Protein AF-A0A5C2FVA9-F1 (afdb_monomer)

Structure (mmCIF, N/CA/C/O backbone):
data_AF-A0A5C2FVA9-F1
#
_entry.id   AF-A0A5C2FVA9-F1
#
loop_
_atom_site.group_PDB
_atom_site.id
_atom_site.type_symbol
_atom_site.label_atom_id
_atom_site.label_alt_id
_atom_site.label_comp_id
_atom_site.label_asym_id
_atom_site.label_entity_id
_atom_site.label_seq_id
_atom_site.pdbx_PDB_ins_code
_atom_site.Cartn_x
_atom_site.Cartn_y
_atom_site.Cartn_z
_atom_site.occupancy
_atom_site.B_iso_or_equiv
_atom_site.auth_seq_id
_atom_site.auth_comp_id
_atom_site.auth_asym_id
_atom_site.auth_atom_id
_atom_site.pdbx_PDB_model_num
ATOM 1 N N . MET A 1 1 ? 23.849 2.447 -12.101 1.00 81.25 1 MET A N 1
ATOM 2 C CA . MET A 1 1 ? 22.391 2.431 -11.871 1.00 81.25 1 MET A CA 1
ATOM 3 C C . MET A 1 1 ? 21.893 1.063 -11.410 1.00 81.25 1 MET A C 1
ATOM 5 O O . MET A 1 1 ? 21.291 0.982 -10.355 1.00 81.25 1 MET A O 1
ATOM 9 N N . GLU A 1 2 ? 22.215 -0.029 -12.105 1.00 83.88 2 GLU A N 1
ATOM 10 C CA . GLU A 1 2 ? 21.748 -1.385 -11.746 1.00 83.88 2 GLU A CA 1
ATOM 11 C C . GLU A 1 2 ? 22.066 -1.814 -10.298 1.00 83.88 2 GLU A C 1
ATOM 13 O O . GLU A 1 2 ? 21.179 -2.255 -9.576 1.00 83.88 2 GLU A O 1
ATOM 18 N N . LYS A 1 3 ? 23.289 -1.565 -9.805 1.00 86.31 3 LYS A N 1
ATOM 19 C CA . LYS A 1 3 ? 23.648 -1.814 -8.393 1.00 86.31 3 LYS A CA 1
ATOM 20 C C . LYS A 1 3 ? 22.772 -1.035 -7.398 1.00 86.31 3 LYS A C 1
ATOM 22 O O . LYS A 1 3 ? 22.462 -1.541 -6.324 1.00 86.31 3 LYS A O 1
ATOM 27 N N . LEU A 1 4 ? 22.366 0.189 -7.744 1.00 88.44 4 LEU A N 1
ATOM 28 C CA . LEU A 1 4 ? 21.460 0.983 -6.909 1.00 88.44 4 LEU A CA 1
ATOM 29 C C . LEU A 1 4 ? 20.079 0.321 -6.855 1.00 88.44 4 LEU A C 1
ATOM 31 O O . LEU A 1 4 ? 19.543 0.142 -5.766 1.00 88.44 4 LEU A O 1
ATOM 35 N N . ILE A 1 5 ? 19.559 -0.113 -8.006 1.00 89.25 5 ILE A N 1
ATOM 36 C CA . ILE A 1 5 ? 18.270 -0.806 -8.107 1.00 89.25 5 ILE A CA 1
ATOM 37 C C . ILE A 1 5 ? 18.266 -2.105 -7.304 1.00 89.25 5 ILE A C 1
ATOM 39 O O . ILE A 1 5 ? 17.376 -2.310 -6.483 1.00 89.25 5 ILE A O 1
ATOM 43 N N . VAL A 1 6 ? 19.284 -2.948 -7.470 1.00 87.56 6 VAL A N 1
ATOM 44 C CA . VAL A 1 6 ? 19.305 -4.291 -6.873 1.00 87.56 6 VAL A CA 1
ATOM 45 C C . VAL A 1 6 ? 19.680 -4.264 -5.388 1.00 87.56 6 VAL A C 1
ATOM 47 O O . VAL A 1 6 ? 19.093 -4.996 -4.599 1.00 87.56 6 VAL A O 1
ATOM 50 N N . THR A 1 7 ? 20.629 -3.420 -4.970 1.00 87.56 7 THR A N 1
ATOM 51 C CA . THR A 1 7 ? 21.190 -3.483 -3.603 1.00 87.56 7 THR A CA 1
ATOM 52 C C . THR A 1 7 ? 21.247 -2.139 -2.874 1.00 87.56 7 THR A C 1
ATOM 54 O O . THR A 1 7 ? 21.838 -2.052 -1.801 1.00 87.56 7 THR A O 1
ATOM 57 N N . GLY A 1 8 ? 20.698 -1.060 -3.436 1.00 89.75 8 GLY A N 1
ATOM 58 C CA . GLY A 1 8 ? 20.743 0.269 -2.816 1.00 89.75 8 GLY A CA 1
ATOM 59 C C . GLY A 1 8 ? 20.005 0.327 -1.476 1.00 89.75 8 GLY A C 1
ATOM 60 O O . GLY A 1 8 ? 18.947 -0.275 -1.328 1.00 89.75 8 GLY A O 1
ATOM 61 N N . ALA A 1 9 ? 20.524 1.080 -0.507 1.00 89.00 9 ALA A N 1
ATOM 62 C CA . ALA A 1 9 ? 20.017 1.085 0.871 1.00 89.00 9 ALA A CA 1
ATOM 63 C C . ALA A 1 9 ? 18.644 1.768 1.067 1.00 89.00 9 ALA A C 1
ATOM 65 O O . ALA A 1 9 ? 18.033 1.607 2.120 1.00 89.00 9 ALA A O 1
ATOM 66 N N . SER A 1 10 ? 18.146 2.501 0.063 1.00 90.44 10 SER A N 1
ATOM 67 C CA . SER A 1 10 ? 16.929 3.322 0.165 1.00 90.44 10 SER A CA 1
ATOM 68 C C . SER A 1 10 ? 15.844 2.879 -0.826 1.00 90.44 10 SER A C 1
ATOM 70 O O . SER A 1 10 ? 15.556 3.608 -1.772 1.00 90.44 10 SER A O 1
ATOM 72 N N . PRO A 1 11 ? 15.220 1.699 -0.649 1.00 91.00 11 PRO A N 1
ATOM 73 C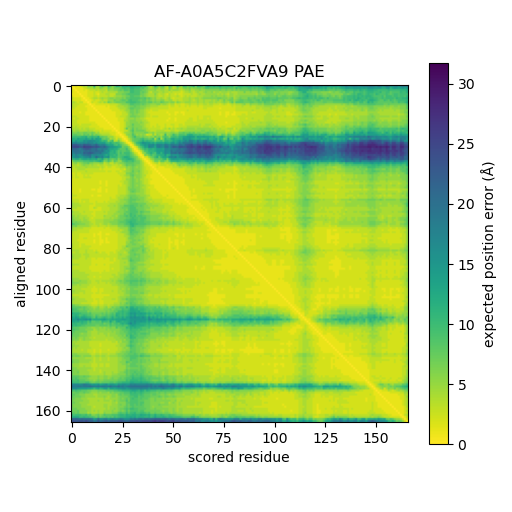 CA . PRO A 1 11 ? 14.261 1.158 -1.615 1.00 91.00 11 PRO A CA 1
ATOM 74 C C . PRO A 1 11 ? 13.018 2.037 -1.816 1.00 91.00 11 PRO A C 1
ATOM 76 O O . PRO A 1 11 ? 12.480 2.068 -2.911 1.00 91.00 11 PRO A O 1
ATOM 79 N N . PHE A 1 12 ? 12.578 2.797 -0.812 1.00 90.44 12 PHE A N 1
ATOM 80 C CA . PHE A 1 12 ? 11.423 3.695 -0.957 1.00 90.44 12 PHE A CA 1
ATOM 81 C C . PHE A 1 12 ? 11.722 4.878 -1.874 1.00 90.44 12 PHE A C 1
ATOM 83 O O . PHE A 1 12 ? 10.980 5.135 -2.809 1.00 90.44 12 PHE A O 1
ATOM 90 N N . TRP A 1 13 ? 12.874 5.518 -1.672 1.00 92.38 13 TRP A N 1
ATOM 91 C CA . TRP A 1 13 ? 13.336 6.575 -2.566 1.00 92.38 13 TRP A CA 1
ATOM 92 C C . TRP A 1 13 ? 13.582 6.045 -3.985 1.00 92.38 13 TRP A C 1
ATOM 94 O O . TRP A 1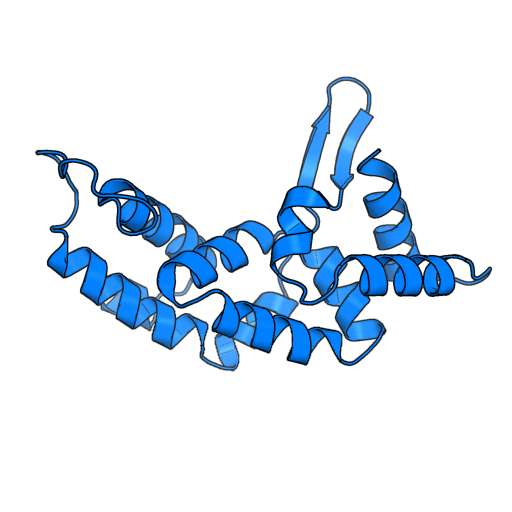 13 ? 13.249 6.710 -4.958 1.00 92.38 13 TRP A O 1
ATOM 104 N N . ILE A 1 14 ? 14.127 4.826 -4.111 1.00 93.81 14 ILE A N 1
ATOM 105 C CA . ILE A 1 14 ? 14.294 4.177 -5.419 1.00 93.81 14 ILE A CA 1
ATOM 106 C C . ILE A 1 14 ? 12.927 3.940 -6.076 1.00 93.81 14 ILE A C 1
ATOM 108 O O . ILE A 1 14 ? 12.823 4.102 -7.286 1.00 93.81 14 ILE A O 1
ATOM 112 N N . ALA A 1 15 ? 11.890 3.591 -5.309 1.00 94.00 15 ALA A N 1
ATOM 113 C CA . ALA A 1 15 ? 10.542 3.400 -5.835 1.00 94.00 15 ALA A CA 1
ATOM 114 C C . ALA A 1 15 ? 9.945 4.691 -6.391 1.00 94.00 15 ALA A C 1
ATOM 116 O O . ALA A 1 15 ? 9.444 4.669 -7.512 1.00 94.00 15 ALA A O 1
ATOM 117 N N . ASP A 1 16 ? 10.059 5.795 -5.654 1.00 91.06 16 ASP A N 1
ATOM 118 C CA . ASP A 1 16 ? 9.595 7.107 -6.112 1.00 91.06 16 ASP A CA 1
ATOM 119 C C . ASP A 1 16 ? 10.345 7.529 -7.384 1.00 91.06 16 ASP A C 1
ATOM 121 O O . ASP A 1 16 ? 9.729 7.797 -8.413 1.00 91.06 16 ASP A O 1
ATOM 125 N N . PHE A 1 17 ? 11.680 7.448 -7.363 1.00 91.12 17 PHE A N 1
ATOM 126 C CA . PHE A 1 17 ? 12.522 7.765 -8.518 1.00 91.12 17 PHE A CA 1
ATOM 127 C C . PHE A 1 17 ? 12.187 6.912 -9.753 1.00 91.12 17 PHE A C 1
ATOM 129 O O . PHE A 1 17 ? 12.090 7.419 -10.868 1.00 91.12 17 PHE A O 1
ATOM 136 N N . MET A 1 18 ? 12.008 5.601 -9.573 1.00 92.38 18 MET A N 1
ATOM 137 C CA . MET A 1 18 ? 11.661 4.700 -10.673 1.00 92.38 18 MET A CA 1
ATOM 138 C C . MET A 1 18 ? 10.265 4.979 -11.220 1.00 92.38 18 MET A C 1
ATOM 140 O O . MET A 1 18 ? 10.057 4.862 -12.426 1.00 92.38 18 MET A O 1
ATOM 144 N N . ARG A 1 19 ? 9.315 5.350 -10.360 1.00 89.50 19 ARG A N 1
ATOM 145 C CA . ARG A 1 19 ? 7.963 5.703 -10.787 1.00 89.50 19 ARG A CA 1
ATOM 146 C C . ARG A 1 19 ? 7.970 6.946 -11.673 1.00 89.50 19 ARG A C 1
ATOM 148 O O . ARG A 1 19 ? 7.332 6.914 -12.722 1.00 89.50 19 ARG A O 1
ATOM 155 N N . ASP A 1 20 ? 8.750 7.965 -11.315 1.00 88.06 20 ASP A N 1
ATOM 156 C CA . ASP A 1 20 ? 8.922 9.169 -12.136 1.00 88.06 20 ASP A CA 1
ATOM 157 C C . ASP A 1 20 ? 9.480 8.824 -13.529 1.00 88.06 20 ASP A C 1
ATOM 159 O O . ASP A 1 20 ? 8.917 9.245 -14.540 1.00 88.06 20 ASP A O 1
ATOM 163 N N . LEU A 1 21 ? 10.511 7.969 -13.603 1.00 87.06 21 LEU A N 1
ATOM 164 C CA . LEU A 1 21 ? 11.075 7.507 -14.882 1.00 87.06 21 LEU A CA 1
ATOM 165 C C . LEU A 1 21 ? 10.067 6.718 -15.730 1.00 87.06 21 LEU A C 1
ATOM 167 O O . LEU A 1 21 ? 10.006 6.855 -16.951 1.00 87.06 21 LEU A O 1
ATOM 171 N N . ILE A 1 22 ? 9.271 5.857 -15.101 1.00 85.75 22 ILE A N 1
ATOM 172 C CA . ILE A 1 22 ? 8.248 5.059 -15.790 1.00 85.75 22 ILE A CA 1
ATOM 173 C C . ILE A 1 22 ? 7.163 5.970 -16.365 1.00 85.75 22 ILE A C 1
ATOM 175 O O . ILE A 1 22 ? 6.695 5.745 -17.483 1.00 85.75 22 ILE A O 1
ATOM 179 N N . TRP A 1 23 ? 6.775 7.005 -15.624 1.00 82.81 23 TRP A N 1
ATOM 180 C CA . TRP A 1 23 ? 5.790 7.983 -16.070 1.00 82.81 23 TRP A CA 1
ATOM 181 C C . TRP A 1 23 ? 6.331 8.857 -17.206 1.00 82.81 23 TRP A C 1
ATOM 183 O O . TRP A 1 23 ? 5.615 9.071 -18.183 1.00 82.81 23 TRP A O 1
ATOM 193 N N . GLU A 1 24 ? 7.601 9.269 -17.142 1.00 81.00 24 GLU A N 1
ATOM 194 C CA . GLU A 1 24 ? 8.281 10.028 -18.204 1.00 81.00 24 GLU A CA 1
ATOM 195 C C . GLU A 1 24 ? 8.226 9.314 -19.566 1.00 81.00 24 GLU A C 1
ATOM 197 O O . GLU A 1 24 ? 8.027 9.944 -20.604 1.00 81.00 24 GLU A O 1
ATOM 202 N N . HIS A 1 25 ? 8.335 7.983 -19.569 1.00 75.31 25 HIS A N 1
ATOM 203 C CA . HIS A 1 25 ? 8.293 7.175 -20.791 1.00 75.31 25 HIS A CA 1
ATOM 204 C C . HIS A 1 25 ? 6.901 6.625 -21.148 1.00 75.31 25 HIS A C 1
ATOM 206 O O . HIS A 1 25 ? 6.794 5.779 -22.041 1.00 75.31 25 HIS A O 1
ATOM 212 N N . GLY A 1 26 ? 5.834 7.050 -20.459 1.00 70.06 26 GLY A N 1
ATOM 213 C CA . GLY A 1 26 ? 4.478 6.531 -20.682 1.00 70.06 26 GLY A CA 1
ATOM 214 C C . GLY A 1 26 ? 4.357 5.019 -20.448 1.00 70.06 26 GLY A C 1
ATOM 215 O O . GLY A 1 26 ? 3.520 4.350 -21.051 1.00 70.06 26 GLY A O 1
ATOM 216 N N . LEU A 1 27 ? 5.221 4.450 -19.602 1.00 72.25 27 LEU A N 1
ATOM 217 C CA . LEU A 1 27 ? 5.203 3.022 -19.279 1.00 72.25 27 LEU A CA 1
ATOM 218 C C . LEU A 1 27 ? 4.070 2.669 -18.300 1.00 72.25 27 LEU A C 1
ATOM 220 O O . LEU A 1 27 ? 3.695 1.503 -18.223 1.00 72.25 27 LEU A O 1
ATOM 224 N N . ALA A 1 28 ? 3.507 3.659 -17.593 1.00 61.78 28 ALA A N 1
ATOM 225 C CA . ALA A 1 28 ? 2.345 3.488 -16.714 1.00 61.78 28 ALA A CA 1
ATOM 226 C C . ALA A 1 28 ? 0.995 3.799 -17.399 1.00 61.78 28 ALA A C 1
ATOM 228 O O . ALA A 1 28 ? -0.022 3.233 -17.006 1.00 61.78 28 ALA A O 1
ATOM 229 N N . GLN A 1 29 ? 0.960 4.684 -18.406 1.00 55.59 29 GLN A N 1
ATOM 230 C CA . GLN A 1 29 ? -0.221 5.031 -19.217 1.00 55.59 29 GLN A CA 1
ATOM 231 C C . GLN A 1 29 ? 0.235 5.506 -20.608 1.00 55.59 29 GLN A C 1
ATOM 233 O O . GLN A 1 29 ? 1.270 6.156 -20.696 1.00 55.59 29 GLN A O 1
ATOM 238 N N . ASN A 1 30 ? -0.538 5.170 -21.653 1.00 51.66 30 ASN A N 1
ATOM 239 C CA . ASN A 1 30 ? -0.318 5.420 -23.092 1.00 51.66 30 ASN A CA 1
ATOM 240 C C . ASN A 1 30 ? 0.835 6.370 -23.490 1.00 51.66 30 ASN A C 1
ATOM 242 O O . ASN A 1 30 ? 0.876 7.531 -23.095 1.00 51.66 30 ASN A O 1
ATOM 246 N N . ALA A 1 31 ? 1.689 5.851 -24.380 1.00 52.72 31 ALA A N 1
ATOM 247 C CA . ALA A 1 31 ? 2.913 6.432 -24.932 1.00 52.72 31 ALA A CA 1
ATOM 248 C C . ALA A 1 31 ? 2.940 7.969 -25.030 1.00 52.72 31 ALA A C 1
ATOM 250 O O . ALA A 1 31 ? 2.345 8.571 -25.926 1.00 52.72 31 ALA A O 1
ATOM 251 N N . VAL A 1 32 ? 3.723 8.588 -24.148 1.00 58.69 32 VAL A N 1
ATOM 252 C CA . VAL A 1 32 ? 4.182 9.971 -24.299 1.00 58.69 32 VAL A CA 1
ATOM 253 C C . VAL A 1 32 ? 5.412 9.953 -25.221 1.00 58.69 32 VAL A C 1
ATOM 255 O O . VAL A 1 32 ? 6.237 9.041 -25.102 1.00 58.69 32 VAL A O 1
ATOM 258 N N . PRO A 1 33 ? 5.568 10.905 -26.163 1.00 56.91 33 PRO A N 1
ATOM 259 C CA . PRO A 1 33 ? 6.812 11.045 -26.911 1.00 56.91 33 PRO A CA 1
ATOM 260 C C . PRO A 1 33 ? 7.979 11.186 -25.932 1.00 56.91 33 PRO A C 1
ATOM 262 O O . PRO A 1 33 ? 7.956 12.075 -25.084 1.00 56.91 33 PRO A O 1
ATOM 265 N N . SER A 1 34 ? 8.975 10.301 -26.034 1.00 59.72 34 SER A N 1
ATOM 266 C CA . SER A 1 34 ? 10.135 10.338 -25.140 1.00 59.72 34 SER A CA 1
ATOM 267 C C . SER A 1 34 ? 10.796 11.719 -25.236 1.00 59.72 34 SER A C 1
ATOM 269 O O . SER A 1 34 ? 11.117 12.137 -26.356 1.00 59.72 34 SER A O 1
ATOM 271 N N . PRO A 1 35 ? 11.000 12.434 -24.115 1.00 64.50 35 PRO A N 1
ATOM 272 C CA . PRO A 1 35 ? 11.676 13.725 -24.133 1.00 64.50 35 PRO A CA 1
ATOM 273 C C . PRO A 1 35 ? 13.065 13.593 -24.765 1.00 64.50 35 PRO A C 1
ATOM 275 O O . PRO A 1 35 ? 13.750 12.591 -24.550 1.00 64.50 35 PRO A O 1
ATOM 278 N N . SER A 1 36 ? 13.508 14.604 -25.521 1.00 63.88 36 SER A N 1
ATOM 279 C CA . SER A 1 36 ? 14.877 14.639 -26.068 1.00 63.88 36 SER A CA 1
ATOM 280 C C . SER A 1 36 ? 15.950 14.603 -24.976 1.00 63.88 36 SER A C 1
ATOM 282 O O . SER A 1 36 ? 17.069 14.170 -25.239 1.00 63.88 36 SER A O 1
ATOM 284 N N . ASP A 1 37 ? 15.581 15.020 -23.761 1.00 71.00 37 ASP A N 1
ATOM 285 C CA . ASP A 1 37 ? 16.467 15.196 -22.609 1.00 71.00 37 ASP A CA 1
ATOM 286 C C . ASP A 1 37 ? 16.266 14.095 -21.550 1.00 71.00 37 ASP A C 1
ATOM 288 O O . ASP A 1 37 ? 16.651 14.266 -20.392 1.00 71.00 37 ASP A O 1
ATOM 292 N N . ALA A 1 38 ? 15.649 12.969 -21.930 1.00 77.31 38 ALA A N 1
ATOM 293 C CA . ALA A 1 38 ? 15.372 11.876 -21.006 1.00 77.31 38 ALA A CA 1
ATOM 294 C C . ALA A 1 38 ? 16.661 11.297 -20.404 1.00 77.31 38 ALA A C 1
ATOM 296 O O . ALA A 1 38 ? 17.633 11.015 -21.113 1.00 77.31 38 ALA A O 1
ATOM 297 N N . LEU A 1 39 ? 16.657 11.076 -19.085 1.00 80.75 39 LEU A N 1
ATOM 298 C CA . LEU A 1 39 ? 17.832 10.592 -18.349 1.00 80.75 39 LEU A CA 1
ATOM 299 C C . LEU A 1 39 ? 18.282 9.199 -18.820 1.00 80.75 39 LEU A C 1
ATOM 301 O O . LEU A 1 39 ? 19.476 8.886 -18.819 1.00 80.75 39 LEU A O 1
ATOM 305 N N . PHE A 1 40 ? 17.324 8.362 -19.223 1.00 84.62 40 PHE A N 1
ATOM 306 C CA . PHE A 1 40 ? 17.552 7.025 -19.753 1.00 84.62 40 PHE A CA 1
ATOM 307 C C . PHE A 1 40 ? 16.731 6.798 -21.022 1.00 84.62 40 PHE A C 1
ATOM 309 O O . PHE A 1 40 ? 15.721 7.452 -21.259 1.00 84.62 40 PHE A O 1
ATOM 316 N N . SER A 1 41 ? 17.157 5.847 -21.855 1.00 87.19 41 SER A N 1
ATOM 317 C CA . SER A 1 41 ? 16.293 5.357 -22.928 1.00 87.19 41 SER A CA 1
ATOM 318 C C . SER A 1 41 ? 15.176 4.485 -22.352 1.00 87.19 41 SER A C 1
ATOM 320 O O . SER A 1 41 ? 15.350 3.851 -21.308 1.00 87.19 41 SER A O 1
ATOM 322 N N . ARG A 1 42 ? 14.065 4.368 -23.088 1.00 86.19 42 ARG A N 1
ATOM 323 C CA . ARG A 1 42 ? 12.940 3.491 -22.729 1.00 86.19 42 ARG A CA 1
ATOM 324 C C . ARG A 1 42 ? 13.392 2.064 -22.384 1.00 86.19 42 ARG A C 1
ATOM 326 O O . ARG A 1 42 ? 13.044 1.570 -21.318 1.00 86.19 42 ARG A O 1
ATOM 333 N N . ASP A 1 43 ? 14.242 1.453 -23.209 1.00 88.44 43 ASP A N 1
ATOM 334 C CA . ASP A 1 43 ? 14.760 0.091 -22.988 1.00 88.44 43 ASP A CA 1
ATOM 335 C C . ASP A 1 43 ? 15.621 -0.034 -21.715 1.00 88.44 43 ASP A C 1
ATOM 337 O O . ASP A 1 43 ? 15.677 -1.086 -21.073 1.00 88.44 43 ASP A O 1
ATOM 341 N N . ILE A 1 44 ? 16.355 1.022 -21.339 1.00 89.94 44 ILE A N 1
ATOM 342 C CA . ILE A 1 44 ? 17.089 1.041 -20.066 1.00 89.94 44 ILE A CA 1
ATOM 343 C C . ILE A 1 44 ? 16.089 1.117 -18.912 1.00 89.94 44 ILE A C 1
ATOM 345 O O . ILE A 1 44 ? 16.215 0.340 -17.966 1.00 89.94 44 ILE A O 1
ATOM 349 N N . THR A 1 45 ? 15.089 1.992 -19.005 1.00 91.06 45 THR A N 1
ATOM 350 C CA . THR A 1 45 ? 14.055 2.150 -17.977 1.00 91.06 45 THR A CA 1
ATOM 351 C C . THR A 1 45 ? 13.258 0.863 -17.765 1.00 91.06 45 THR A C 1
ATOM 353 O O . THR A 1 45 ? 13.063 0.462 -16.621 1.00 91.06 45 THR A O 1
ATOM 356 N N . GLU A 1 46 ? 12.878 0.157 -18.832 1.00 91.25 46 GLU A N 1
ATOM 357 C CA . GLU A 1 46 ? 12.187 -1.139 -18.745 1.00 91.25 46 GLU A CA 1
ATOM 358 C C . GLU A 1 46 ? 13.034 -2.193 -18.017 1.00 91.25 46 GLU A C 1
ATOM 360 O O . GLU A 1 46 ? 12.551 -2.848 -17.095 1.00 91.25 46 GLU A O 1
ATOM 365 N N . ARG A 1 47 ? 14.332 -2.300 -18.332 1.00 93.06 47 ARG A N 1
ATOM 366 C CA . ARG A 1 47 ? 15.227 -3.231 -17.620 1.00 93.06 47 ARG A CA 1
ATOM 367 C C . ARG A 1 47 ? 15.385 -2.881 -16.142 1.00 93.06 47 ARG A C 1
ATOM 369 O O . ARG A 1 47 ? 15.432 -3.776 -15.300 1.00 93.06 47 ARG A O 1
ATOM 376 N N . LEU A 1 48 ? 15.493 -1.593 -15.810 1.00 93.44 48 LEU A N 1
ATOM 377 C CA . LEU A 1 48 ? 15.587 -1.148 -14.417 1.00 93.44 48 LEU A CA 1
ATOM 378 C C . LEU A 1 48 ? 14.274 -1.396 -13.661 1.00 93.44 48 LEU A C 1
ATOM 380 O O . LEU A 1 48 ? 14.329 -1.817 -12.506 1.00 93.44 48 LEU A O 1
ATOM 384 N N . ARG A 1 49 ? 13.119 -1.192 -14.312 1.00 94.06 49 ARG A N 1
ATOM 385 C CA . ARG A 1 49 ? 11.789 -1.526 -13.779 1.00 94.06 49 ARG A CA 1
ATOM 386 C C . ARG A 1 49 ? 11.725 -2.998 -13.404 1.00 94.06 49 ARG A C 1
ATOM 388 O O . ARG A 1 49 ? 11.426 -3.299 -12.253 1.00 94.06 49 ARG A O 1
ATOM 395 N N . ASP A 1 50 ? 12.054 -3.894 -14.332 1.00 93.56 50 ASP A N 1
ATOM 396 C CA . ASP A 1 50 ? 11.935 -5.340 -14.115 1.00 93.56 50 ASP A CA 1
ATOM 397 C C . ASP A 1 50 ? 12.821 -5.800 -12.948 1.00 93.56 50 ASP A C 1
ATOM 399 O O . ASP A 1 50 ? 12.363 -6.486 -12.034 1.00 93.56 50 ASP A O 1
ATOM 403 N N . ARG A 1 51 ? 14.070 -5.317 -12.896 1.00 94.50 51 ARG A N 1
ATOM 404 C CA . ARG A 1 51 ? 14.987 -5.588 -11.776 1.00 94.50 51 ARG A CA 1
ATOM 405 C C . ARG A 1 51 ? 14.476 -5.064 -10.442 1.00 94.50 51 ARG A C 1
ATOM 407 O O . ARG A 1 51 ? 14.698 -5.698 -9.409 1.00 94.50 51 ARG A O 1
ATOM 414 N N . PHE A 1 52 ? 13.833 -3.899 -10.430 1.00 95.25 52 PHE A N 1
ATOM 415 C CA . PHE A 1 52 ? 13.303 -3.363 -9.187 1.00 95.25 52 PHE A CA 1
ATOM 416 C C . PHE A 1 52 ? 12.024 -4.081 -8.753 1.00 95.25 52 PHE A C 1
ATOM 418 O O . PHE A 1 52 ? 11.883 -4.367 -7.570 1.00 95.25 52 PHE A O 1
ATOM 425 N N . ALA A 1 53 ? 11.154 -4.467 -9.687 1.00 94.69 53 ALA A N 1
ATOM 426 C CA . ALA A 1 53 ? 9.967 -5.276 -9.415 1.00 94.69 53 ALA A CA 1
ATOM 427 C C . ALA A 1 53 ? 10.323 -6.651 -8.815 1.00 94.69 53 ALA A C 1
ATOM 429 O O . ALA A 1 53 ? 9.691 -7.089 -7.848 1.00 94.69 53 ALA A O 1
ATOM 430 N N . GLU A 1 54 ? 11.381 -7.300 -9.322 1.00 94.06 54 GLU A N 1
ATOM 431 C CA . GLU A 1 54 ? 11.955 -8.516 -8.723 1.00 94.06 54 GLU A CA 1
ATOM 432 C C . GLU A 1 54 ? 12.337 -8.272 -7.257 1.00 94.06 54 GLU A C 1
ATOM 434 O O . GLU A 1 54 ? 11.976 -9.045 -6.369 1.00 94.06 54 GLU A O 1
ATOM 439 N N . ARG A 1 55 ? 13.018 -7.154 -6.985 1.00 94.31 55 ARG A N 1
ATOM 440 C CA . ARG A 1 55 ? 13.444 -6.777 -5.635 1.00 94.31 55 ARG A CA 1
ATOM 441 C C . ARG A 1 55 ? 12.268 -6.446 -4.710 1.00 94.31 55 ARG A C 1
ATOM 443 O O . ARG A 1 55 ? 12.274 -6.868 -3.559 1.00 94.31 55 ARG A O 1
ATOM 450 N N . MET A 1 56 ? 11.255 -5.726 -5.194 1.00 93.38 56 MET A N 1
ATOM 451 C CA . MET A 1 56 ? 10.019 -5.423 -4.451 1.00 93.38 56 MET A CA 1
ATOM 452 C C . MET A 1 56 ? 9.271 -6.688 -4.023 1.00 93.38 56 MET A C 1
ATOM 454 O O . MET A 1 56 ? 8.617 -6.709 -2.983 1.00 93.38 56 MET A O 1
ATOM 458 N N . SER A 1 57 ? 9.415 -7.763 -4.796 1.00 90.25 57 SER A N 1
ATOM 459 C CA . SER A 1 57 ? 8.783 -9.049 -4.516 1.00 90.25 57 SER A CA 1
ATOM 460 C C . SER A 1 57 ? 9.520 -9.879 -3.454 1.00 90.25 57 SER A C 1
ATOM 462 O O . SER A 1 57 ? 8.974 -10.884 -2.993 1.00 90.25 57 SER A O 1
ATOM 464 N N . GLN A 1 58 ? 10.725 -9.470 -3.037 1.00 93.19 58 GLN A N 1
ATOM 465 C CA . GLN A 1 58 ? 11.532 -10.194 -2.052 1.00 93.19 58 GLN A CA 1
ATOM 466 C C . GLN A 1 58 ? 10.936 -10.100 -0.635 1.00 93.19 58 GLN A C 1
ATOM 468 O O . GLN A 1 58 ? 10.509 -9.013 -0.220 1.00 93.19 58 GLN A O 1
ATOM 473 N N . PRO A 1 59 ? 10.932 -11.202 0.143 1.00 91.44 59 PRO A N 1
ATOM 474 C CA . PRO A 1 59 ? 10.396 -11.221 1.505 1.00 91.44 59 PRO A CA 1
ATOM 475 C C . PRO A 1 59 ? 10.998 -10.150 2.418 1.00 91.44 59 PRO A C 1
ATOM 477 O O . PRO A 1 59 ? 10.276 -9.519 3.188 1.00 91.44 59 PRO A O 1
ATOM 480 N N . GLU A 1 60 ? 12.301 -9.897 2.302 1.00 91.25 60 GLU A N 1
ATOM 481 C CA . GLU A 1 60 ? 13.022 -8.933 3.134 1.00 91.25 60 GLU A CA 1
ATOM 482 C C . GLU A 1 60 ? 12.479 -7.515 2.938 1.00 91.25 60 GLU A C 1
ATOM 484 O O . GLU A 1 60 ? 12.320 -6.762 3.900 1.00 91.25 60 GLU A O 1
ATOM 489 N N . LEU A 1 61 ? 12.166 -7.144 1.693 1.00 90.81 61 LEU A N 1
ATOM 490 C CA . LEU A 1 61 ? 11.647 -5.817 1.385 1.00 90.81 61 LEU A CA 1
ATOM 491 C C . LEU A 1 61 ? 10.171 -5.695 1.775 1.00 90.81 61 LEU A C 1
ATOM 493 O O . LEU A 1 61 ? 9.788 -4.692 2.376 1.00 90.81 61 LEU A O 1
ATOM 497 N N . LYS A 1 62 ? 9.374 -6.746 1.550 1.00 92.00 62 LYS A N 1
ATOM 498 C CA . LYS A 1 62 ? 7.985 -6.831 2.030 1.00 92.00 62 LYS A CA 1
ATOM 499 C C . LYS A 1 62 ? 7.888 -6.661 3.550 1.00 92.00 62 LYS A C 1
ATOM 501 O O . LYS A 1 62 ? 7.026 -5.929 4.029 1.00 92.00 62 LYS A O 1
ATOM 506 N N . GLN A 1 63 ? 8.796 -7.270 4.316 1.00 90.19 63 GLN A N 1
ATOM 507 C CA . GLN A 1 63 ? 8.860 -7.095 5.773 1.00 90.19 63 GLN A CA 1
ATOM 508 C C . GLN A 1 63 ? 9.215 -5.656 6.172 1.00 90.19 63 GLN A C 1
ATOM 510 O O . GLN A 1 63 ? 8.644 -5.124 7.123 1.00 90.19 63 GLN A O 1
ATOM 515 N N . GLN A 1 64 ? 10.105 -4.986 5.431 1.00 90.81 64 GLN A N 1
ATOM 516 C CA . GLN A 1 64 ? 10.445 -3.581 5.688 1.00 90.81 64 GLN A CA 1
ATOM 517 C C . GLN A 1 64 ? 9.268 -2.620 5.461 1.00 90.81 64 GLN A C 1
ATOM 519 O O . GLN A 1 64 ? 9.214 -1.583 6.128 1.00 90.81 64 GLN A O 1
ATOM 524 N N . LEU A 1 65 ? 8.316 -2.944 4.572 1.00 91.12 65 LEU A N 1
ATOM 525 C CA . LEU A 1 65 ? 7.093 -2.144 4.379 1.00 91.12 65 LEU A CA 1
ATOM 526 C C . LEU A 1 65 ? 6.290 -2.035 5.676 1.00 91.12 65 LEU A C 1
ATOM 528 O O . LEU A 1 65 ? 5.833 -0.954 6.040 1.00 91.12 65 LEU A O 1
ATOM 532 N N . LEU A 1 66 ? 6.206 -3.133 6.428 1.00 89.06 66 LEU A N 1
ATOM 533 C CA . LEU A 1 66 ? 5.498 -3.190 7.706 1.00 89.06 66 LEU A CA 1
ATOM 534 C C . LEU A 1 66 ? 6.253 -2.492 8.848 1.00 89.06 66 LEU A C 1
ATOM 536 O O . LEU A 1 66 ? 5.753 -2.431 9.967 1.00 89.06 6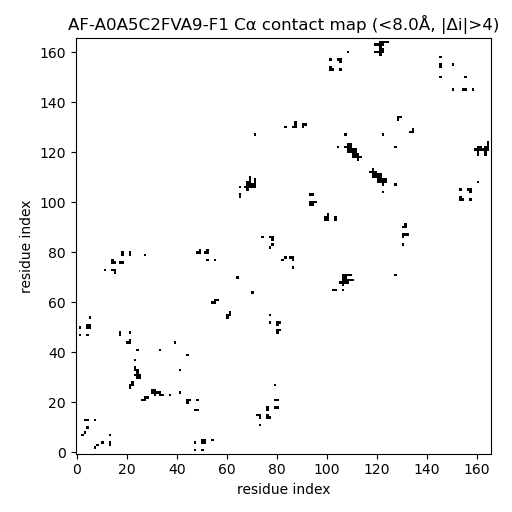6 LEU A O 1
ATOM 540 N N . LEU A 1 67 ? 7.419 -1.899 8.600 1.00 90.56 67 LEU A N 1
ATOM 541 C CA . LEU A 1 67 ? 8.158 -1.093 9.580 1.00 90.56 67 LEU A CA 1
ATOM 542 C C . LEU A 1 67 ? 8.110 0.409 9.263 1.00 90.56 67 LEU A C 1
ATOM 544 O O . LEU A 1 67 ? 8.746 1.213 9.947 1.00 90.56 67 LEU A O 1
ATOM 548 N N . ARG A 1 68 ? 7.401 0.803 8.202 1.00 89.19 68 ARG A N 1
ATOM 549 C CA . ARG A 1 68 ? 7.381 2.169 7.674 1.00 89.19 68 ARG A CA 1
ATOM 550 C C . ARG A 1 68 ? 5.982 2.751 7.714 1.00 89.19 68 ARG A C 1
ATOM 552 O O . ARG A 1 68 ? 5.000 2.039 7.575 1.00 89.19 68 ARG A O 1
ATOM 559 N N . GLN A 1 69 ? 5.926 4.067 7.868 1.00 88.62 69 GLN A N 1
ATOM 560 C CA . GLN A 1 69 ? 4.703 4.850 7.738 1.00 88.62 69 GLN A CA 1
ATOM 561 C C . GLN A 1 69 ? 4.613 5.443 6.331 1.00 88.62 69 GLN A C 1
ATOM 563 O O . GLN A 1 69 ? 5.639 5.612 5.670 1.00 88.62 69 GLN A O 1
ATOM 568 N N . SER A 1 70 ? 3.403 5.806 5.905 1.00 89.19 70 SER A N 1
ATOM 569 C CA . SER A 1 70 ? 3.143 6.456 4.615 1.00 89.19 70 SER A CA 1
ATOM 570 C C . SER A 1 70 ? 3.598 5.629 3.398 1.00 89.19 70 SER A C 1
ATOM 572 O O . SER A 1 70 ? 4.203 6.160 2.469 1.00 89.19 70 SER A O 1
ATOM 574 N N . ILE A 1 71 ? 3.310 4.324 3.377 1.00 94.88 71 ILE A N 1
ATOM 575 C CA . ILE A 1 71 ? 3.752 3.410 2.302 1.00 94.88 71 ILE A CA 1
ATOM 576 C C . ILE A 1 71 ? 2.848 3.426 1.059 1.00 94.88 71 ILE A C 1
ATOM 578 O O . ILE A 1 71 ? 3.109 2.705 0.101 1.00 94.88 71 ILE A O 1
ATOM 582 N N . LEU A 1 72 ? 1.794 4.245 1.042 1.00 94.19 72 LEU A N 1
ATOM 583 C CA . LEU A 1 72 ? 0.825 4.286 -0.056 1.00 94.19 72 LEU A CA 1
ATOM 584 C C . LEU A 1 72 ? 1.485 4.583 -1.413 1.00 94.19 72 LEU A C 1
ATOM 586 O O . LEU A 1 72 ? 1.251 3.865 -2.382 1.00 94.19 72 LEU A O 1
ATOM 590 N N . GLY A 1 73 ? 2.368 5.588 -1.472 1.00 92.69 73 GLY A N 1
ATOM 591 C CA . GLY A 1 73 ? 3.110 5.926 -2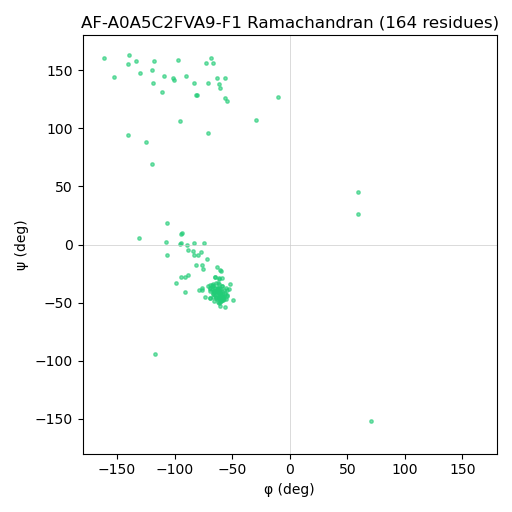.694 1.00 92.69 73 GLY A CA 1
ATOM 592 C C . GLY A 1 73 ? 3.962 4.765 -3.213 1.00 92.69 73 GLY A C 1
ATOM 593 O O . GLY A 1 73 ? 4.011 4.524 -4.420 1.00 92.69 73 GLY A O 1
ATOM 594 N N . TYR A 1 74 ? 4.534 3.982 -2.294 1.00 95.06 74 TYR A N 1
ATOM 595 C CA . TYR A 1 74 ? 5.298 2.785 -2.624 1.00 95.06 74 TYR A CA 1
ATOM 596 C C . TYR A 1 74 ? 4.422 1.686 -3.230 1.00 95.06 74 TYR A C 1
ATOM 598 O O . TYR A 1 74 ? 4.829 1.075 -4.213 1.00 95.06 74 TYR A O 1
ATOM 606 N N . LEU A 1 75 ? 3.222 1.435 -2.689 1.00 95.75 75 LEU A N 1
ATOM 607 C CA . LEU A 1 75 ? 2.314 0.422 -3.250 1.00 95.75 75 LEU A CA 1
ATOM 608 C C . LEU A 1 75 ? 1.907 0.760 -4.681 1.00 95.75 75 LEU A C 1
ATOM 610 O O . LEU A 1 75 ? 1.880 -0.114 -5.544 1.00 95.75 75 LEU A O 1
ATOM 614 N N . TYR A 1 76 ? 1.660 2.038 -4.952 1.00 94.19 76 TYR A N 1
ATOM 615 C CA . TYR A 1 76 ? 1.417 2.498 -6.309 1.00 94.19 76 TYR A CA 1
ATOM 616 C C . TYR A 1 76 ? 2.634 2.310 -7.223 1.00 94.19 76 TYR A C 1
ATOM 618 O O . TYR A 1 76 ? 2.483 1.818 -8.336 1.00 94.19 76 TYR A O 1
ATOM 626 N N . ALA A 1 77 ? 3.835 2.663 -6.758 1.00 94.38 77 ALA A N 1
ATOM 627 C CA . ALA A 1 77 ? 5.062 2.442 -7.518 1.00 94.38 77 ALA A CA 1
ATOM 628 C C . ALA A 1 77 ? 5.257 0.946 -7.826 1.00 94.38 77 ALA A C 1
ATOM 630 O O . ALA A 1 77 ? 5.576 0.573 -8.951 1.00 94.38 77 ALA A O 1
ATOM 631 N N . TRP A 1 78 ? 5.004 0.077 -6.848 1.00 95.81 78 TRP A N 1
ATOM 632 C CA . TRP A 1 78 ? 5.096 -1.368 -7.018 1.00 95.81 78 TRP A CA 1
ATOM 633 C C . TRP A 1 78 ? 4.055 -1.910 -7.999 1.00 95.81 78 TRP A C 1
ATOM 635 O O . TRP A 1 78 ? 4.393 -2.731 -8.855 1.00 95.81 78 TRP A O 1
ATOM 645 N N . ARG A 1 79 ? 2.819 -1.409 -7.947 1.00 94.56 79 ARG A N 1
ATOM 646 C CA . ARG A 1 79 ? 1.776 -1.735 -8.923 1.00 94.56 79 ARG A CA 1
ATOM 647 C C . ARG A 1 79 ? 2.189 -1.341 -10.339 1.00 94.56 79 ARG A C 1
ATOM 649 O O . ARG A 1 79 ? 2.082 -2.162 -11.243 1.00 94.56 79 ARG A O 1
ATOM 656 N N . ASP A 1 80 ? 2.682 -0.114 -10.512 1.00 91.88 80 ASP A N 1
ATOM 657 C CA . ASP A 1 80 ? 3.098 0.428 -11.811 1.00 91.88 80 ASP A CA 1
ATOM 658 C C . ASP A 1 80 ? 4.314 -0.341 -12.385 1.00 91.88 80 ASP A C 1
ATOM 660 O O . ASP A 1 80 ? 4.486 -0.422 -13.600 1.00 91.88 80 ASP A O 1
ATOM 664 N N . MET A 1 81 ? 5.159 -0.926 -11.525 1.00 92.75 81 MET A N 1
ATOM 665 C CA . MET A 1 81 ? 6.357 -1.682 -11.924 1.00 92.75 81 MET A CA 1
ATOM 666 C C . MET A 1 81 ? 6.136 -3.179 -12.122 1.00 92.75 81 MET A C 1
ATOM 668 O O . MET A 1 81 ? 6.887 -3.802 -12.869 1.00 92.75 81 MET A O 1
ATOM 672 N N . SER A 1 82 ? 5.164 -3.760 -11.423 1.00 93.25 82 SER A N 1
ATOM 673 C CA . SER A 1 82 ? 4.882 -5.194 -11.458 1.00 93.25 82 SER A CA 1
ATOM 674 C C . SER A 1 82 ? 3.488 -5.454 -12.025 1.00 93.25 82 SER A C 1
ATOM 676 O O . SER A 1 82 ? 3.318 -5.552 -13.236 1.00 93.25 82 SER A O 1
ATOM 678 N N . SER A 1 83 ? 2.483 -5.578 -11.165 1.00 93.00 83 SER A N 1
ATOM 679 C CA . SER A 1 83 ? 1.081 -5.712 -11.532 1.00 93.00 83 SER A CA 1
ATOM 680 C C . SER A 1 83 ? 0.188 -5.367 -10.342 1.00 93.00 83 SER A C 1
ATOM 682 O O . SER A 1 83 ? 0.616 -5.442 -9.189 1.00 93.00 83 SER A O 1
ATOM 684 N N . ASP A 1 84 ? -1.075 -5.053 -10.627 1.00 94.44 84 ASP A N 1
ATOM 685 C CA . ASP A 1 84 ? -2.126 -4.902 -9.612 1.00 94.44 84 ASP A CA 1
ATOM 686 C C . ASP A 1 84 ? -2.251 -6.149 -8.730 1.00 94.44 84 ASP A C 1
ATOM 688 O O . ASP A 1 84 ? -2.273 -6.056 -7.503 1.00 94.44 84 ASP A O 1
ATOM 692 N N . GLU A 1 85 ? -2.214 -7.327 -9.353 1.00 95.19 85 GLU A N 1
ATOM 693 C CA . GLU A 1 85 ? -2.413 -8.586 -8.645 1.00 95.19 85 GLU A CA 1
ATOM 694 C C . GLU A 1 85 ? -1.259 -8.936 -7.699 1.00 95.19 85 GLU A C 1
ATOM 696 O O . GLU A 1 85 ? -1.488 -9.458 -6.611 1.00 95.19 85 GLU A O 1
ATOM 701 N N . ALA A 1 86 ? -0.016 -8.591 -8.052 1.00 94.69 86 ALA A N 1
ATOM 702 C CA . ALA A 1 86 ? 1.126 -8.801 -7.162 1.00 94.69 86 ALA A CA 1
ATOM 703 C C . ALA A 1 86 ? 0.989 -8.007 -5.850 1.00 94.69 86 ALA A C 1
ATOM 705 O O . ALA A 1 86 ? 1.307 -8.524 -4.774 1.00 94.69 86 ALA A O 1
ATOM 706 N N . VAL A 1 87 ? 0.493 -6.768 -5.933 1.00 96.44 87 VAL A N 1
ATOM 707 C CA . VAL A 1 87 ? 0.281 -5.915 -4.757 1.00 96.44 87 VAL A CA 1
ATOM 708 C C . VAL A 1 87 ? -0.928 -6.394 -3.956 1.00 96.44 87 VAL A C 1
ATOM 710 O O . VAL A 1 87 ? -0.816 -6.548 -2.741 1.00 96.44 87 VAL A O 1
ATOM 713 N N . LYS A 1 88 ? -2.053 -6.707 -4.614 1.00 97.06 88 LYS A N 1
ATOM 714 C CA . LYS A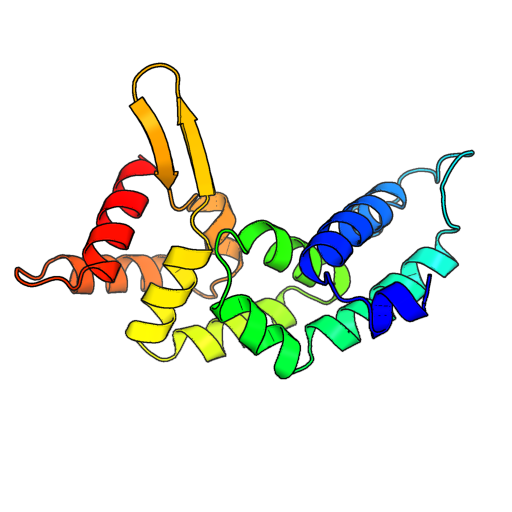 1 88 ? -3.255 -7.243 -3.950 1.00 97.06 88 LYS A CA 1
ATOM 715 C C . LYS A 1 88 ? -2.999 -8.563 -3.238 1.00 97.06 88 LYS A C 1
ATOM 717 O O . LYS A 1 88 ? -3.447 -8.740 -2.110 1.00 97.06 88 LYS A O 1
ATOM 722 N N . GLN A 1 89 ? -2.220 -9.461 -3.839 1.00 96.56 89 GLN A N 1
ATOM 723 C CA . GLN A 1 89 ? -1.805 -10.709 -3.200 1.00 96.56 89 GLN A CA 1
ATOM 724 C C . GLN A 1 89 ? -1.045 -10.446 -1.891 1.00 96.56 89 GLN A C 1
ATOM 726 O O . GLN A 1 89 ? -1.343 -11.062 -0.870 1.00 96.56 89 GLN A O 1
ATOM 731 N N . TRP A 1 90 ? -0.107 -9.495 -1.884 1.00 96.94 90 TRP A N 1
ATOM 732 C CA . TRP A 1 90 ? 0.598 -9.114 -0.658 1.00 96.94 90 TRP A CA 1
ATOM 733 C C . TRP A 1 90 ? -0.327 -8.456 0.374 1.00 96.94 90 TRP A C 1
ATOM 735 O O . TRP A 1 90 ? -0.233 -8.765 1.561 1.00 96.94 90 TRP A O 1
ATOM 745 N N . VAL A 1 91 ? -1.255 -7.597 -0.058 1.00 97.38 91 VAL A N 1
ATOM 746 C CA . VAL A 1 91 ? -2.265 -7.010 0.837 1.00 97.38 91 VAL A CA 1
ATOM 747 C C . VAL A 1 91 ? -3.121 -8.105 1.472 1.00 97.38 91 VAL A C 1
ATOM 749 O O . VAL A 1 91 ? -3.305 -8.083 2.686 1.00 97.38 91 VAL A O 1
ATOM 752 N N . ARG A 1 92 ? -3.577 -9.108 0.711 1.00 97.38 92 ARG A N 1
ATOM 753 C CA . ARG A 1 92 ? -4.312 -10.269 1.244 1.00 97.38 92 ARG A CA 1
ATOM 754 C C . ARG A 1 92 ? -3.511 -11.027 2.300 1.00 97.38 92 ARG A C 1
ATOM 756 O O . ARG A 1 92 ? -4.047 -11.354 3.354 1.00 97.38 92 ARG A O 1
ATOM 763 N N . GLU A 1 93 ? -2.230 -11.279 2.039 1.00 96.12 93 GLU A N 1
ATOM 764 C CA . GLU A 1 93 ? -1.336 -11.963 2.982 1.00 96.12 93 GLU A CA 1
ATOM 765 C C . GLU A 1 93 ? -1.184 -11.186 4.296 1.00 96.12 93 GLU A C 1
ATOM 767 O O . GLU A 1 93 ? -1.294 -11.764 5.376 1.00 96.12 93 GLU A O 1
ATOM 772 N N . VAL A 1 94 ? -0.968 -9.870 4.217 1.00 95.94 94 VAL A N 1
ATOM 773 C CA . VAL A 1 94 ? -0.787 -9.009 5.396 1.00 95.94 94 VAL A CA 1
ATOM 774 C C . VAL A 1 94 ? -2.089 -8.822 6.173 1.00 95.94 94 VAL A C 1
ATOM 776 O O . VAL A 1 94 ? -2.067 -8.748 7.396 1.00 95.94 94 VAL A O 1
ATOM 779 N N . THR A 1 95 ? -3.225 -8.755 5.484 1.00 97.00 95 THR A N 1
ATOM 780 C CA . THR A 1 95 ? -4.537 -8.442 6.079 1.00 97.00 95 THR A CA 1
ATOM 781 C C . THR A 1 95 ? -5.342 -9.682 6.471 1.00 97.00 95 THR A C 1
ATOM 783 O O . THR A 1 95 ? -6.508 -9.572 6.850 1.00 97.00 95 THR A O 1
ATOM 786 N N . ALA A 1 96 ? -4.717 -10.864 6.438 1.00 96.38 96 ALA A N 1
ATOM 787 C CA . ALA A 1 96 ? -5.336 -12.128 6.831 1.00 96.38 96 ALA A CA 1
ATOM 788 C C . ALA A 1 96 ? -5.799 -12.149 8.302 1.00 96.38 96 ALA A C 1
ATOM 790 O O . ALA A 1 96 ? -6.680 -12.931 8.662 1.00 96.38 96 ALA A O 1
ATOM 791 N N . THR A 1 97 ? -5.229 -11.288 9.152 1.00 95.81 97 THR A N 1
ATOM 792 C CA . THR A 1 97 ? -5.632 -11.097 10.551 1.00 95.81 97 THR A CA 1
ATOM 793 C C . THR A 1 97 ? -6.119 -9.671 10.797 1.00 95.81 97 THR A C 1
ATOM 795 O O . THR A 1 97 ? -5.758 -8.737 10.080 1.00 95.81 97 THR A O 1
ATOM 798 N N . ASP A 1 98 ? -6.920 -9.488 11.847 1.00 94.38 98 ASP A N 1
ATOM 799 C CA . ASP A 1 98 ? -7.425 -8.171 12.260 1.00 94.38 98 ASP A CA 1
ATOM 800 C C . ASP A 1 98 ? -6.283 -7.215 12.618 1.00 94.38 98 ASP A C 1
ATOM 802 O O . ASP A 1 98 ? -6.274 -6.065 12.186 1.00 94.38 98 ASP A O 1
ATOM 806 N N . GLU A 1 99 ? -5.282 -7.717 13.341 1.00 93.75 99 GLU A N 1
ATOM 807 C CA . GLU A 1 99 ? -4.070 -6.967 13.668 1.00 93.75 99 GLU A CA 1
ATOM 808 C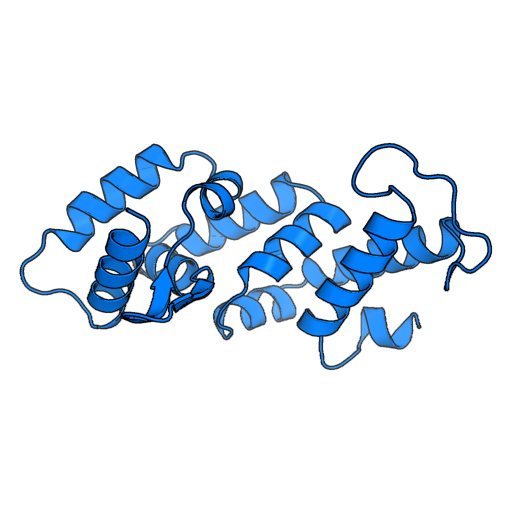 C . GLU A 1 99 ? -3.313 -6.550 12.402 1.00 93.75 99 GLU A C 1
ATOM 810 O O . GLU A 1 99 ? -2.925 -5.391 12.268 1.00 93.75 99 GLU A O 1
ATOM 815 N N . GLY A 1 100 ? -3.143 -7.469 11.449 1.00 95.62 100 GLY A N 1
ATOM 816 C CA . GLY A 1 100 ? -2.470 -7.193 10.184 1.00 95.62 100 GLY A CA 1
ATOM 817 C C . GLY A 1 100 ? -3.207 -6.151 9.341 1.00 95.62 100 GLY A C 1
ATOM 818 O O . GLY A 1 100 ? -2.582 -5.247 8.783 1.00 95.62 100 GLY A O 1
ATOM 819 N N . LEU A 1 101 ? -4.543 -6.209 9.326 1.00 96.81 101 LEU A N 1
ATOM 820 C CA . LEU A 1 101 ? -5.390 -5.203 8.691 1.00 96.81 101 LEU A CA 1
ATOM 821 C C . LEU A 1 101 ? -5.202 -3.816 9.314 1.00 96.81 101 LEU A C 1
ATOM 823 O O . LEU A 1 101 ? -4.909 -2.861 8.594 1.00 96.81 101 LEU A O 1
ATOM 827 N N . VAL A 1 102 ? -5.326 -3.701 10.639 1.00 95.62 102 VAL A N 1
ATOM 828 C CA . VAL A 1 102 ? -5.140 -2.428 11.357 1.00 95.62 102 VAL A CA 1
ATOM 829 C C . VAL A 1 102 ? -3.734 -1.877 11.117 1.00 95.62 102 VAL A C 1
ATOM 831 O O . VAL A 1 102 ? -3.564 -0.710 10.758 1.00 95.62 102 VAL A O 1
ATOM 834 N N . ASN A 1 103 ? -2.722 -2.733 11.252 1.00 95.06 103 ASN A N 1
ATOM 835 C CA . ASN A 1 103 ? -1.320 -2.382 11.079 1.00 95.06 103 ASN A CA 1
ATOM 836 C C . A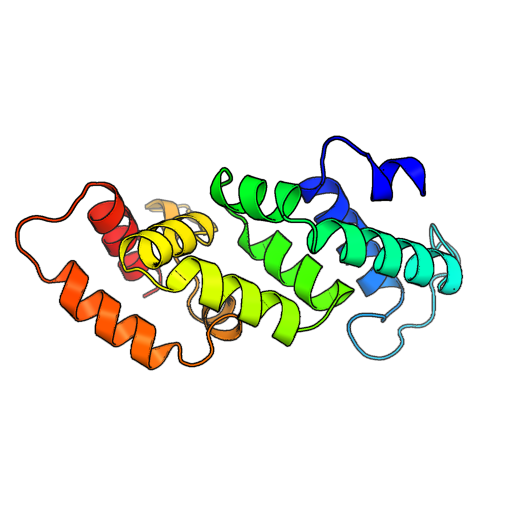SN A 1 103 ? -1.028 -1.844 9.670 1.00 95.06 103 ASN A C 1
ATOM 838 O O . ASN A 1 103 ? -0.343 -0.822 9.542 1.00 95.06 103 ASN A O 1
ATOM 842 N N . LEU A 1 104 ? -1.573 -2.486 8.629 1.00 96.81 104 LEU A N 1
ATOM 843 C CA . LEU A 1 104 ? -1.430 -2.025 7.252 1.00 96.81 104 LEU A CA 1
ATOM 844 C C . LEU A 1 104 ? -2.128 -0.680 7.040 1.00 96.81 104 LEU A C 1
ATOM 846 O O . LEU A 1 104 ? -1.516 0.240 6.502 1.00 96.81 104 LEU A O 1
ATOM 850 N N . LEU A 1 105 ? -3.378 -0.537 7.484 1.00 96.31 105 LEU A N 1
ATOM 851 C CA . LEU A 1 105 ? -4.152 0.690 7.283 1.00 96.31 105 LEU A CA 1
ATOM 852 C C . LEU A 1 105 ? -3.498 1.911 7.936 1.00 96.31 105 LEU A C 1
ATOM 854 O O . LEU A 1 105 ? -3.467 2.975 7.320 1.00 96.31 105 LEU A O 1
ATOM 858 N N . ILE A 1 106 ? -2.898 1.755 9.121 1.00 94.62 106 ILE A N 1
ATOM 859 C CA . ILE A 1 106 ? -2.099 2.813 9.765 1.00 94.62 106 ILE A CA 1
ATOM 860 C C . ILE A 1 106 ? -0.966 3.288 8.851 1.00 94.62 106 ILE A C 1
ATOM 862 O O . ILE A 1 106 ? -0.745 4.483 8.676 1.00 94.62 106 ILE A O 1
ATOM 866 N N . ARG A 1 107 ? -0.287 2.356 8.183 1.00 94.56 107 ARG A N 1
ATOM 867 C CA . ARG A 1 107 ? 0.858 2.659 7.312 1.00 94.56 107 ARG A CA 1
ATOM 868 C C . ARG A 1 107 ? 0.442 3.264 5.984 1.00 94.56 107 ARG A C 1
ATOM 870 O O . ARG A 1 107 ? 1.254 3.927 5.340 1.00 94.56 107 ARG A O 1
ATOM 877 N N . LEU A 1 108 ? -0.806 3.057 5.579 1.00 95.81 108 LEU A N 1
ATOM 878 C CA . LEU A 1 108 ? -1.403 3.686 4.406 1.00 95.81 108 LEU A CA 1
ATOM 879 C C . LEU A 1 108 ? -1.958 5.083 4.697 1.00 95.81 108 LEU A C 1
ATOM 881 O O . LEU A 1 108 ? -2.337 5.785 3.758 1.00 95.81 108 LEU A O 1
ATOM 885 N N . GLN A 1 109 ? -1.956 5.526 5.958 1.00 94.00 109 GLN A N 1
ATOM 886 C CA . GLN A 1 109 ? -2.366 6.880 6.293 1.00 94.00 109 GLN A CA 1
ATOM 887 C C . GLN A 1 109 ? -1.471 7.919 5.617 1.00 94.00 109 GLN A C 1
ATOM 889 O O . GLN A 1 109 ? -0.238 7.845 5.607 1.00 94.00 109 GLN A O 1
ATOM 894 N N . THR A 1 110 ? -2.114 8.965 5.120 1.00 89.44 110 THR A N 1
ATOM 895 C CA . THR A 1 110 ? -1.462 10.135 4.539 1.00 89.44 110 THR A CA 1
ATOM 896 C C . THR A 1 110 ? -1.449 11.273 5.551 1.00 89.44 110 THR A C 1
ATOM 898 O O . THR A 1 110 ? -2.399 11.449 6.315 1.00 89.44 110 THR A O 1
ATOM 901 N N . SER A 1 111 ? -0.355 12.035 5.586 1.00 89.31 111 SER A N 1
ATOM 902 C CA . SER A 1 111 ? -0.313 13.295 6.332 1.00 89.31 111 SER A CA 1
ATOM 903 C C . SER A 1 111 ? -0.941 14.395 5.494 1.00 89.31 111 SER A C 1
ATOM 905 O O . SER A 1 111 ? -0.525 14.620 4.359 1.00 89.31 111 SER A O 1
ATOM 907 N N . VAL A 1 112 ? -1.889 15.115 6.078 1.00 88.56 112 VAL A N 1
ATOM 908 C CA . VAL A 1 112 ? -2.503 16.299 5.485 1.00 88.56 112 VAL A CA 1
ATOM 909 C C . VAL A 1 112 ? -2.232 17.487 6.387 1.00 88.56 112 VAL A C 1
ATOM 911 O O . VAL A 1 112 ? -2.294 17.385 7.611 1.00 88.56 112 VAL A O 1
ATOM 914 N N . PHE A 1 113 ? -1.920 18.625 5.777 1.00 88.94 113 PHE A N 1
ATOM 915 C CA . PHE A 1 113 ? -1.785 19.887 6.482 1.00 88.94 113 PHE A CA 1
ATOM 916 C C . PHE A 1 113 ? -2.921 20.814 6.077 1.00 88.94 113 PHE A C 1
ATOM 918 O O . PHE A 1 113 ? -3.186 21.007 4.892 1.00 88.94 113 PHE A O 1
ATOM 925 N N . SER A 1 114 ? -3.578 21.408 7.065 1.00 85.81 114 SER A N 1
ATOM 926 C CA . SER A 1 114 ? -4.584 22.436 6.834 1.00 85.81 114 SER A CA 1
ATOM 927 C C . SER A 1 114 ? -4.317 23.652 7.711 1.00 85.81 114 SER A C 1
ATOM 929 O O . SER A 1 114 ? -3.849 23.529 8.842 1.00 85.81 114 SER A O 1
ATOM 931 N N . SER A 1 115 ? -4.650 24.837 7.203 1.00 85.38 115 SER A N 1
ATOM 932 C CA . SER A 1 115 ? -4.446 26.106 7.913 1.00 85.38 115 SER A CA 1
ATOM 933 C C . SER A 1 115 ? -5.215 26.206 9.236 1.00 85.38 115 SER A C 1
ATOM 935 O O . SER A 1 115 ? -4.773 26.898 10.145 1.00 85.38 115 SER A O 1
ATOM 937 N N . HIS A 1 116 ? -6.354 25.521 9.345 1.00 85.81 116 HIS A N 1
ATOM 938 C CA . HIS A 1 116 ? -7.286 25.613 10.469 1.00 85.81 116 HIS A CA 1
ATOM 939 C C . HIS A 1 116 ? -7.122 24.469 11.480 1.00 85.81 116 HIS A C 1
ATOM 941 O O . HIS A 1 116 ? -7.315 24.685 12.672 1.00 85.81 116 HIS A O 1
ATOM 947 N N . ARG A 1 117 ? -6.752 23.264 11.026 1.00 83.69 117 ARG A N 1
ATOM 948 C CA . ARG A 1 117 ? -6.624 22.063 11.873 1.00 83.69 117 ARG A CA 1
ATOM 949 C C . ARG A 1 117 ? -5.172 21.651 12.134 1.00 83.69 117 ARG A C 1
ATOM 951 O O . ARG A 1 117 ? -4.925 20.763 12.941 1.00 83.69 117 ARG A O 1
ATOM 958 N N . GLY A 1 118 ? -4.211 22.276 11.453 1.00 89.19 118 GLY A N 1
ATOM 959 C CA . GLY A 1 118 ? -2.811 21.863 11.479 1.00 89.19 118 GLY A CA 1
ATOM 960 C C . GLY A 1 118 ? -2.587 20.547 10.731 1.00 89.19 118 GLY A C 1
ATOM 961 O O . GLY A 1 118 ? -3.304 20.233 9.775 1.00 89.19 118 GLY A O 1
ATOM 962 N N . ALA A 1 119 ? -1.565 19.798 11.152 1.00 89.25 119 ALA A N 1
ATOM 963 C CA . ALA A 1 119 ? -1.240 18.488 10.599 1.00 89.25 119 ALA A CA 1
ATOM 964 C C . ALA A 1 119 ? -2.144 17.403 11.201 1.00 89.25 119 ALA A C 1
ATOM 966 O O . ALA A 1 119 ? -2.233 17.275 12.420 1.00 89.25 119 ALA A O 1
ATOM 967 N N . TYR A 1 120 ? -2.767 16.595 10.350 1.00 89.75 120 TYR A N 1
ATOM 968 C CA . TYR A 1 120 ? -3.540 15.425 10.755 1.00 89.75 120 TYR A CA 1
ATOM 969 C C . TYR A 1 120 ? -3.291 14.257 9.801 1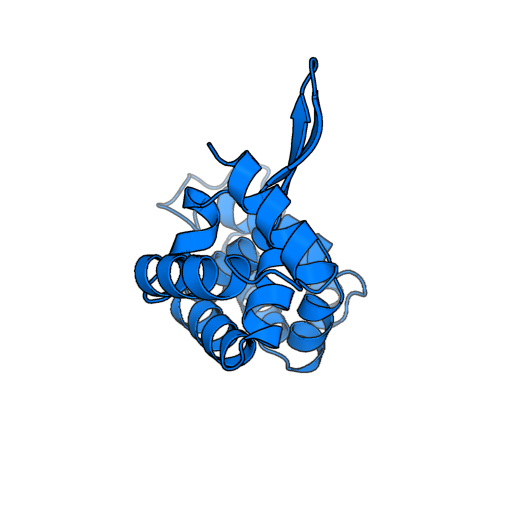.00 89.75 120 TYR A C 1
ATOM 971 O O . TYR A 1 120 ? -2.765 14.426 8.698 1.00 89.75 120 TYR A O 1
ATOM 979 N N . ARG A 1 121 ? -3.644 13.050 10.245 1.00 91.19 121 ARG A N 1
ATOM 980 C CA . ARG A 1 121 ? -3.581 11.840 9.427 1.00 91.19 121 ARG A CA 1
ATOM 981 C C . ARG A 1 121 ? -4.963 11.477 8.913 1.00 91.19 121 ARG A C 1
ATOM 983 O O . ARG A 1 121 ? -5.943 11.622 9.643 1.00 91.19 121 ARG A O 1
ATOM 990 N N . ARG A 1 122 ? -5.032 10.977 7.683 1.00 93.19 122 ARG A N 1
ATOM 991 C CA . ARG A 1 122 ? -6.259 10.406 7.122 1.00 93.19 122 ARG A CA 1
ATOM 992 C C . ARG A 1 122 ? -5.977 9.166 6.293 1.00 93.19 122 ARG A C 1
ATOM 994 O O . ARG A 1 122 ? -4.891 9.028 5.723 1.00 93.19 122 ARG A O 1
ATOM 1001 N N . ILE A 1 123 ? -6.985 8.317 6.168 1.00 93.50 123 ILE A N 1
ATOM 1002 C CA . ILE A 1 123 ? -7.029 7.270 5.148 1.00 93.50 123 ILE A CA 1
ATOM 1003 C C . ILE A 1 123 ? -7.813 7.829 3.971 1.00 93.50 123 ILE A C 1
ATOM 1005 O O . ILE A 1 123 ? -9.022 7.941 4.073 1.00 93.50 123 ILE A O 1
ATOM 1009 N N . ALA A 1 124 ? -7.126 8.174 2.881 1.00 92.06 124 ALA A N 1
ATOM 1010 C CA . ALA A 1 124 ? -7.784 8.586 1.643 1.00 92.06 124 ALA A CA 1
ATOM 1011 C C . ALA A 1 124 ? -8.441 7.356 0.994 1.00 92.06 124 ALA A C 1
ATOM 1013 O O . ALA A 1 124 ? -7.749 6.562 0.345 1.00 92.06 124 ALA A O 1
ATOM 1014 N N . ARG A 1 125 ? -9.744 7.141 1.236 1.00 92.81 125 ARG A N 1
ATOM 1015 C CA . ARG A 1 125 ? -10.463 5.908 0.850 1.00 92.81 125 ARG A CA 1
ATOM 1016 C C . ARG A 1 125 ? -10.375 5.639 -0.654 1.00 92.81 125 ARG A C 1
ATOM 1018 O O . ARG A 1 125 ? -10.156 4.501 -1.068 1.00 92.81 125 ARG A O 1
ATOM 1025 N N . ASP A 1 126 ? -10.461 6.682 -1.472 1.00 92.31 126 ASP A N 1
ATOM 1026 C CA . ASP A 1 126 ? -10.334 6.621 -2.933 1.00 92.31 126 ASP A CA 1
ATOM 1027 C C . ASP A 1 126 ? -8.958 6.109 -3.392 1.00 92.31 126 ASP A C 1
ATOM 1029 O O . ASP A 1 126 ? -8.857 5.396 -4.388 1.00 92.31 126 ASP A O 1
ATOM 1033 N N . GLN A 1 127 ? -7.900 6.427 -2.644 1.00 93.81 127 GLN A N 1
ATOM 1034 C CA . GLN A 1 127 ? -6.536 6.009 -2.959 1.00 93.81 127 GLN A CA 1
ATOM 1035 C C . GLN A 1 127 ? -6.175 4.643 -2.370 1.00 93.81 127 GLN A C 1
ATOM 1037 O O . GLN A 1 127 ? -5.284 3.978 -2.898 1.00 93.81 127 GLN A O 1
ATOM 1042 N N . VAL A 1 128 ? -6.812 4.239 -1.271 1.00 95.81 128 VAL A N 1
ATOM 1043 C CA . VAL A 1 128 ? -6.504 2.991 -0.555 1.00 95.81 128 VAL A CA 1
ATOM 1044 C C . VAL A 1 128 ? -7.349 1.822 -1.058 1.00 95.81 128 VAL A C 1
ATOM 1046 O O . VAL A 1 128 ? -6.812 0.732 -1.258 1.00 95.81 128 VAL A O 1
ATOM 1049 N N . SER A 1 129 ? -8.638 2.050 -1.326 1.00 96.25 129 SER A N 1
ATOM 1050 C CA . SER A 1 129 ? -9.577 1.017 -1.783 1.00 96.25 129 SER A CA 1
ATOM 1051 C C . SER A 1 129 ? -9.116 0.195 -2.996 1.00 96.25 129 SER A C 1
ATOM 1053 O O . SER A 1 129 ? -9.377 -1.007 -2.983 1.00 96.25 129 SER A O 1
ATOM 1055 N N . PRO A 1 130 ? -8.371 0.728 -3.993 1.00 96.50 130 PRO A N 1
ATOM 1056 C CA . PRO A 1 130 ? -7.953 -0.068 -5.147 1.00 96.50 130 PRO A CA 1
ATOM 1057 C C . PRO A 1 130 ? -7.030 -1.245 -4.809 1.00 96.50 130 PRO A C 1
ATOM 1059 O O . PRO A 1 130 ? -6.902 -2.155 -5.622 1.00 96.50 130 PRO A O 1
ATOM 1062 N N . PHE A 1 131 ? -6.375 -1.237 -3.643 1.00 97.12 131 PHE A N 1
ATOM 1063 C CA . PHE A 1 131 ? -5.458 -2.301 -3.219 1.00 97.12 131 PHE A CA 1
ATOM 1064 C C . PHE A 1 131 ? -6.138 -3.452 -2.473 1.00 97.12 131 PHE A C 1
ATOM 1066 O O . PHE A 1 131 ? -5.478 -4.437 -2.145 1.00 97.12 131 PHE A O 1
ATOM 1073 N N . PHE A 1 132 ? -7.434 -3.335 -2.196 1.00 97.38 132 PHE A N 1
ATOM 1074 C CA . PHE A 1 132 ? -8.228 -4.367 -1.544 1.00 97.38 132 PHE A CA 1
ATOM 1075 C C . PHE A 1 132 ? -9.188 -4.983 -2.562 1.00 97.38 132 PHE A C 1
ATOM 1077 O O . PHE A 1 132 ? -9.688 -4.292 -3.447 1.00 97.38 132 PHE A O 1
ATOM 1084 N N . ASP A 1 133 ? -9.452 -6.285 -2.439 1.00 94.88 133 ASP A N 1
ATOM 1085 C CA . ASP A 1 133 ? -10.381 -6.976 -3.343 1.00 94.88 133 ASP A CA 1
ATOM 1086 C C . ASP A 1 133 ? -11.832 -6.524 -3.125 1.00 94.88 133 ASP A C 1
ATOM 1088 O O . ASP A 1 133 ? -12.590 -6.367 -4.080 1.00 94.88 133 ASP A O 1
ATOM 1092 N N . ASP A 1 134 ? -12.200 -6.277 -1.865 1.00 95.44 134 ASP A N 1
ATOM 1093 C CA . ASP A 1 134 ? -13.507 -5.762 -1.464 1.00 95.44 134 ASP A CA 1
ATOM 1094 C C . ASP A 1 134 ? -13.332 -4.743 -0.332 1.00 95.44 134 ASP A C 1
ATOM 1096 O O . ASP A 1 134 ? -13.235 -5.083 0.850 1.00 95.44 134 ASP A O 1
ATOM 1100 N N . TRP A 1 135 ? -13.257 -3.466 -0.708 1.00 95.44 135 TRP A N 1
ATOM 1101 C CA . TRP A 1 135 ? -13.128 -2.381 0.260 1.00 95.44 135 TRP A CA 1
ATOM 1102 C C . TRP A 1 135 ? -14.375 -2.223 1.137 1.00 95.44 135 TRP A C 1
ATOM 1104 O O . TRP A 1 135 ? -14.252 -1.921 2.321 1.00 95.44 135 TRP A O 1
ATOM 1114 N N . SER A 1 136 ? -15.573 -2.480 0.607 1.00 95.25 136 SER A N 1
ATOM 1115 C CA . SER A 1 136 ? -16.809 -2.365 1.386 1.00 95.25 136 SER A CA 1
ATOM 1116 C C . SER A 1 136 ? -16.859 -3.401 2.510 1.00 95.25 136 SER A C 1
ATOM 1118 O O . SER A 1 136 ? -17.224 -3.066 3.636 1.00 95.25 136 SER A O 1
ATOM 1120 N N . ALA A 1 137 ? -16.416 -4.636 2.257 1.00 95.88 137 ALA A N 1
ATOM 1121 C CA . ALA A 1 137 ? -16.274 -5.645 3.307 1.00 95.88 137 ALA A CA 1
ATOM 1122 C C . ALA A 1 137 ? -15.244 -5.238 4.377 1.00 95.88 137 ALA A C 1
ATOM 1124 O O . ALA A 1 137 ? -15.459 -5.479 5.569 1.00 95.88 137 ALA A O 1
ATOM 1125 N N . VAL A 1 138 ? -14.144 -4.591 3.973 1.00 96.31 138 VAL A N 1
ATOM 1126 C CA . VAL A 1 138 ? -13.152 -4.032 4.906 1.00 96.31 138 VAL A CA 1
ATOM 1127 C C . VAL A 1 138 ? -13.780 -2.941 5.771 1.00 96.31 138 VAL A C 1
ATOM 1129 O O . VAL A 1 138 ? -13.624 -2.977 6.990 1.00 96.31 138 VAL A O 1
ATOM 1132 N N . GLU A 1 139 ? -14.533 -2.009 5.187 1.00 94.56 139 GLU A N 1
ATOM 1133 C CA . GLU A 1 139 ? -15.208 -0.943 5.933 1.00 94.56 139 GLU A CA 1
ATOM 1134 C C . GLU A 1 139 ? -16.208 -1.487 6.955 1.00 94.56 139 GLU A C 1
ATOM 1136 O O . GLU A 1 139 ? -16.196 -1.053 8.107 1.00 94.56 139 GLU A O 1
ATOM 1141 N N . GLU A 1 140 ? -17.037 -2.464 6.582 1.00 95.31 140 GLU A N 1
ATOM 1142 C CA . GLU A 1 140 ? -17.975 -3.095 7.519 1.00 95.31 140 GLU A CA 1
ATOM 1143 C C . GLU A 1 140 ? -17.245 -3.793 8.671 1.00 95.31 140 GLU A C 1
ATOM 1145 O O . GLU A 1 140 ? -17.608 -3.631 9.840 1.00 95.31 140 GLU A O 1
ATOM 1150 N N . LYS A 1 141 ? -16.150 -4.499 8.370 1.00 95.25 141 LYS A N 1
ATOM 1151 C CA . LYS A 1 141 ? -15.308 -5.124 9.393 1.00 95.25 141 LYS A CA 1
ATOM 1152 C C . LYS A 1 141 ? -14.714 -4.089 10.353 1.00 95.25 141 LYS A C 1
ATOM 1154 O O . LYS A 1 141 ? -14.743 -4.295 11.567 1.00 95.25 141 LYS A O 1
ATOM 1159 N N . LEU A 1 142 ? -14.213 -2.969 9.830 1.00 94.81 142 LEU A N 1
ATOM 1160 C CA . LEU A 1 142 ? -13.673 -1.873 10.636 1.00 94.81 142 LEU A CA 1
ATOM 1161 C C . LEU A 1 142 ? -14.752 -1.213 11.498 1.00 94.81 142 LEU A C 1
ATOM 1163 O O . LEU A 1 142 ? -14.495 -0.938 12.665 1.00 94.81 142 LEU A O 1
ATOM 1167 N N . LYS A 1 143 ? -15.969 -1.005 10.979 1.00 93.44 143 LYS A N 1
ATOM 1168 C CA . LYS A 1 143 ? -17.089 -0.459 11.766 1.00 93.44 143 LYS A CA 1
ATOM 1169 C C . LYS A 1 143 ? -17.391 -1.327 12.983 1.00 93.44 143 LYS A C 1
ATOM 1171 O O . LYS A 1 143 ? -17.495 -0.800 14.088 1.00 93.44 143 LYS A O 1
ATOM 1176 N N . VAL A 1 144 ? -17.488 -2.645 12.796 1.00 93.69 144 VAL A N 1
ATOM 1177 C CA . VAL A 1 144 ? -17.724 -3.588 13.900 1.00 93.69 144 VAL A CA 1
ATOM 1178 C C . VAL A 1 144 ? -16.565 -3.539 14.898 1.00 93.69 144 VAL A C 1
ATOM 1180 O O . VAL A 1 144 ? -16.793 -3.338 16.089 1.00 93.69 144 VAL A O 1
ATOM 1183 N N . MET A 1 145 ? -15.324 -3.637 14.416 1.00 93.19 145 MET A N 1
ATOM 1184 C CA . MET A 1 145 ? -14.120 -3.647 15.252 1.00 93.19 145 MET A CA 1
ATOM 1185 C C . MET A 1 145 ? -13.952 -2.364 16.082 1.00 93.19 145 MET A C 1
ATOM 1187 O O . MET A 1 145 ? -13.616 -2.429 17.260 1.00 93.19 145 MET A O 1
ATOM 1191 N N . LEU A 1 146 ? -14.225 -1.199 15.490 1.00 92.75 146 LEU A N 1
ATOM 1192 C CA . LEU A 1 146 ? -14.014 0.118 16.105 1.00 92.75 146 LEU A CA 1
ATOM 1193 C C . LEU A 1 146 ? -15.224 0.628 16.913 1.00 92.75 146 LEU A C 1
ATOM 1195 O O . LEU A 1 146 ? -15.183 1.731 17.474 1.00 92.75 146 LEU A O 1
ATOM 1199 N N . SER A 1 147 ? -16.306 -0.158 16.966 1.00 90.31 147 SER A N 1
ATOM 1200 C CA . SER A 1 147 ? -17.498 0.123 17.779 1.00 90.31 147 SER A CA 1
ATOM 1201 C C . SER A 1 147 ? -17.374 -0.327 19.241 1.00 90.31 147 SER A C 1
ATOM 1203 O O . SER A 1 147 ? -18.231 0.013 20.054 1.00 90.31 147 SER A O 1
ATOM 1205 N N . GLY A 1 148 ? -16.317 -1.074 19.583 1.00 84.75 148 GLY A N 1
ATOM 1206 C CA . GLY A 1 148 ? -16.053 -1.532 20.947 1.00 84.75 148 GLY A CA 1
ATOM 1207 C C . GLY A 1 148 ? -15.713 -0.398 21.924 1.00 84.75 148 GLY A C 1
ATOM 1208 O O . GLY A 1 148 ? -15.236 0.663 21.527 1.00 84.75 148 GLY A O 1
ATOM 1209 N N . ASN A 1 149 ? -15.942 -0.645 23.220 1.00 78.00 149 ASN A N 1
ATOM 1210 C CA . ASN A 1 149 ? -15.672 0.322 24.296 1.00 78.00 149 ASN A CA 1
ATOM 1211 C C . ASN A 1 149 ? -14.197 0.357 24.738 1.00 78.00 149 ASN A C 1
ATOM 1213 O O . ASN A 1 149 ? -13.785 1.310 25.392 1.00 78.00 149 ASN A O 1
ATOM 1217 N N . GLU A 1 150 ? -13.419 -0.675 24.409 1.00 88.31 150 GLU A N 1
ATOM 1218 C CA . GLU A 1 150 ? -12.000 -0.801 24.755 1.00 88.31 150 GLU A CA 1
ATOM 1219 C C . GLU A 1 150 ? -11.201 -1.031 23.471 1.00 88.31 150 GLU A C 1
ATOM 1221 O O . GLU A 1 150 ? -11.009 -2.166 23.035 1.00 88.31 150 GLU A O 1
ATOM 1226 N N . LEU A 1 151 ? -10.792 0.063 22.828 1.00 91.31 151 LEU A N 1
ATOM 1227 C CA . LEU A 1 151 ? -9.948 0.027 21.637 1.00 91.31 151 LEU A CA 1
ATOM 1228 C C . LEU A 1 151 ? -8.471 0.066 22.032 1.00 91.31 151 LEU A C 1
ATOM 1230 O O . LEU A 1 151 ? -8.082 0.735 22.993 1.00 91.31 151 LEU A O 1
ATOM 1234 N N . THR A 1 152 ? -7.627 -0.631 21.272 1.00 93.25 152 THR A N 1
ATOM 1235 C CA . THR A 1 152 ? -6.175 -0.465 21.408 1.00 93.25 152 THR A CA 1
ATOM 1236 C C . THR A 1 152 ? -5.749 0.926 20.915 1.00 93.25 152 THR A C 1
ATOM 1238 O O . THR A 1 152 ? -6.474 1.550 20.132 1.00 93.25 152 THR A O 1
ATOM 1241 N N . PRO A 1 153 ? -4.563 1.432 21.306 1.00 93.25 153 PRO A N 1
ATOM 1242 C CA . PRO A 1 153 ? -4.052 2.705 20.794 1.00 93.25 153 PRO A CA 1
ATOM 1243 C C . PRO A 1 153 ? -4.025 2.782 19.258 1.00 93.25 153 PRO A C 1
ATOM 1245 O O . PRO A 1 153 ? -4.372 3.809 18.682 1.00 93.25 153 PRO A O 1
ATOM 1248 N N . GLU A 1 154 ? -3.674 1.682 18.591 1.00 91.75 154 GLU A N 1
ATOM 1249 C CA . GLU A 1 154 ? -3.654 1.559 17.131 1.00 91.75 154 GLU A CA 1
ATOM 1250 C C . GLU A 1 154 ? -5.060 1.658 16.526 1.00 91.75 154 GLU A C 1
ATOM 1252 O O . GLU A 1 154 ? -5.260 2.289 15.488 1.00 91.75 154 GLU A O 1
ATOM 1257 N N . GLN A 1 155 ? -6.053 1.053 17.178 1.00 93.88 155 GLN A N 1
ATOM 1258 C CA . GLN A 1 155 ? -7.448 1.125 16.752 1.00 93.88 155 GLN A CA 1
ATOM 1259 C C . GLN A 1 155 ? -8.031 2.530 16.947 1.00 93.88 155 GLN A C 1
ATOM 1261 O O . GLN A 1 155 ? -8.764 3.001 16.080 1.00 93.88 155 GLN A O 1
ATOM 1266 N N . GLU A 1 156 ? -7.676 3.226 18.029 1.00 93.69 156 GLU A N 1
ATOM 1267 C CA . GLU A 1 156 ? -8.054 4.631 18.235 1.00 93.69 156 GLU A CA 1
ATOM 1268 C C . GLU A 1 156 ? -7.421 5.553 17.184 1.00 93.69 156 GLU A C 1
ATOM 1270 O O . GLU A 1 156 ? -8.099 6.407 16.603 1.00 93.69 156 GLU A O 1
ATOM 1275 N N . GLU A 1 157 ? -6.135 5.354 16.876 1.00 92.19 157 GLU A N 1
ATOM 1276 C CA . GLU A 1 157 ? -5.451 6.077 15.799 1.00 92.19 157 GLU A CA 1
ATOM 1277 C C . GLU A 1 157 ? -6.151 5.845 14.455 1.00 92.19 157 GLU A C 1
ATOM 1279 O O . GLU A 1 157 ? -6.459 6.799 13.732 1.00 92.19 157 GLU A O 1
ATOM 1284 N N . LEU A 1 158 ? -6.451 4.584 14.137 1.00 93.31 158 LEU A N 1
ATOM 1285 C CA . LEU A 1 158 ? -7.141 4.211 12.911 1.00 93.31 158 LEU A CA 1
ATOM 1286 C C . LEU A 1 158 ? -8.541 4.833 12.832 1.00 93.31 158 LEU A C 1
ATOM 1288 O O . LEU A 1 158 ? -8.904 5.395 11.799 1.00 93.31 158 LEU A O 1
ATOM 1292 N N . LYS A 1 159 ? -9.312 4.785 13.922 1.00 93.56 159 LYS A N 1
ATOM 1293 C CA . LYS A 1 159 ? -10.646 5.392 14.019 1.00 93.56 159 LYS A CA 1
ATOM 1294 C C . LYS A 1 159 ? -10.601 6.897 13.773 1.00 93.56 159 LYS A C 1
ATOM 1296 O O . LYS A 1 159 ? -11.399 7.414 12.993 1.00 93.56 159 LYS A O 1
ATOM 1301 N N . SER A 1 160 ? -9.636 7.588 14.380 1.00 92.19 160 SER A N 1
ATOM 1302 C CA . SER A 1 160 ? -9.406 9.019 14.161 1.00 92.19 160 SER A CA 1
ATOM 1303 C C . SER A 1 160 ? -9.062 9.322 12.699 1.00 92.19 160 SER A C 1
ATOM 1305 O O . SER 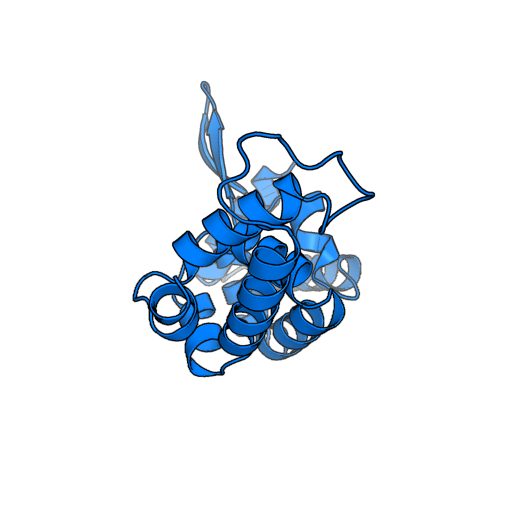A 1 160 ? -9.646 10.224 12.098 1.00 92.19 160 SER A O 1
ATOM 1307 N N . ALA A 1 161 ? -8.167 8.540 12.089 1.00 91.75 161 ALA A N 1
ATOM 1308 C CA . ALA A 1 161 ? -7.768 8.727 10.696 1.00 91.75 161 ALA A CA 1
ATOM 1309 C C . ALA A 1 161 ? -8.907 8.452 9.697 1.00 91.75 161 ALA A C 1
ATOM 1311 O O . ALA A 1 161 ? -9.002 9.146 8.684 1.00 91.75 161 ALA A O 1
ATOM 1312 N N . LEU A 1 162 ? -9.776 7.475 9.976 1.00 91.25 162 LEU A N 1
ATOM 1313 C CA . LEU A 1 162 ? -10.960 7.170 9.163 1.00 91.25 162 LEU A CA 1
ATOM 1314 C C . LEU A 1 162 ? -12.017 8.277 9.222 1.00 91.25 162 LEU A C 1
ATOM 1316 O O . LEU A 1 162 ? -12.672 8.526 8.213 1.00 91.25 162 LEU A O 1
ATOM 1320 N N . GLY A 1 163 ? -12.169 8.941 10.372 1.00 88.81 163 GLY A N 1
ATOM 1321 C CA . GLY A 1 163 ? -13.078 10.081 10.543 1.00 88.81 163 GLY A CA 1
ATOM 1322 C C . GLY A 1 163 ? -12.556 11.398 9.957 1.00 88.81 163 GLY A C 1
ATOM 1323 O O . GLY A 1 163 ? -13.276 12.389 9.944 1.00 88.81 163 GLY A O 1
ATOM 1324 N N . ASN A 1 164 ? -11.306 11.433 9.485 1.00 86.62 164 ASN A N 1
ATOM 1325 C CA . ASN A 1 164 ? -10.709 12.606 8.838 1.00 86.62 164 ASN A CA 1
ATOM 1326 C C . ASN A 1 164 ? -10.829 12.590 7.306 1.00 86.62 164 ASN A C 1
ATOM 1328 O O . ASN A 1 164 ? -10.282 13.485 6.662 1.00 86.62 164 ASN A O 1
ATOM 1332 N N . ASP A 1 165 ? -11.463 11.565 6.733 1.00 71.38 165 ASP A N 1
ATOM 1333 C CA . ASP A 1 165 ? -11.706 11.456 5.288 1.00 71.38 165 ASP A CA 1
ATOM 1334 C C . ASP A 1 165 ? -13.093 11.970 4.859 1.00 71.38 165 ASP A C 1
ATOM 1336 O O . ASP A 1 165 ? -13.413 11.932 3.673 1.00 71.38 165 ASP A O 1
ATOM 1340 N N . ASP A 1 166 ? -13.894 12.446 5.819 1.00 54.34 166 ASP A N 1
ATOM 1341 C CA . ASP A 1 166 ? -15.224 13.031 5.602 1.00 54.34 166 ASP A CA 1
ATOM 1342 C C . ASP A 1 166 ? -15.169 14.551 5.339 1.00 54.34 166 ASP A C 1
ATOM 1344 O O . ASP A 1 166 ? -14.327 15.253 5.959 1.00 54.34 166 ASP A O 1
#

Sequence (166 aa):
MEKLIVTGASPFWIADFMRDLIWEHGLAQNAVPSPSDALFSRDITERLRDRFAERMSQPELKQQLLLRQSILGYLYAWRDMSSDEAVKQWVREVTATDEGLVNLLIRLQTSVFSSHRGAYRRIARDQVSPFFDDWSAVEEKLKVMLSGNELTPEQEELKSALGNDD

Solvent-accessible surface area (backbone atoms only — not comparable to full-atom values): 9446 Å² total; per-residue (Å²): 109,68,64,50,57,71,67,41,94,52,61,65,62,50,33,54,56,51,40,54,54,35,52,58,46,18,68,69,53,81,76,43,80,67,57,96,80,53,94,60,55,68,73,56,49,52,54,52,35,50,50,33,35,56,48,61,68,33,68,73,50,53,56,51,54,78,76,42,71,54,45,47,68,48,53,52,28,48,26,64,45,64,32,65,65,64,48,32,54,50,44,51,65,48,41,71,42,73,67,36,37,53,57,50,52,55,17,45,24,42,84,46,76,42,97,86,76,42,74,46,53,20,41,57,59,85,76,52,38,81,53,43,98,54,44,68,62,50,51,55,52,48,53,62,66,69,67,52,94,80,66,54,75,68,51,50,51,43,52,54,16,56,67,54,60,113

Organism: Klebsiella pneumoniae (NCBI:txid573)

Foldseek 3Di:
DLCCLQPNPCLLVVLVVLLVLCVLQCLQHPGDPRDPPRPDDPVVSLVSLQNNLVVCLDPVNLVVLLVAAQCLSVLVSNCSSPNLVSLLVSLCVQPVDPVSLLSNQRRNWDWDADPVPGIDTANQCVSPVSSYPDVPVVVVVLCVLLVDPDDDPSNVNSVRRHVVND

Secondary structure (DSSP, 8-state):
-HHHHHH-S-HHHHHHHHHHHHHHTTSSSS-PPPPTT-SS-HHHHHHHHHHHHHHHTSHHHHHHHTT-S--HHHHHHHHHHS-HHHHHHHHHHHTTSHHHHHHHHHHHPEEEEETTTEEEEE--HHHHGGGSS-HHHHHHHHHHHHTSSS--HHHHHHHHHHTT--

Radius of gyration: 17.81 Å; Cα contacts (8 Å, |Δi|>4): 162; chains: 1; bounding box: 42×38×52 Å

pLDDT: mean 89.23, std 9.49, range [51.66, 97.38]

Mean predicted aligned error: 5.42 Å